Protein AF-A0A2X2WJ49-F1 (afdb_monomer_lite)

Radius of gyration: 11.32 Å; chains: 1; bounding box: 29×15×29 Å

Structure (mmCIF, N/CA/C/O backbone):
data_AF-A0A2X2WJ49-F1
#
_entry.id   AF-A0A2X2WJ49-F1
#
loop_
_atom_site.group_PDB
_atom_site.id
_atom_site.type_symbol
_atom_site.label_atom_id
_atom_site.label_alt_id
_atom_site.label_comp_id
_atom_site.label_asym_id
_atom_site.label_entity_id
_atom_site.label_seq_id
_atom_site.pdbx_PDB_ins_code
_atom_site.Cartn_x
_atom_site.Cartn_y
_atom_site.Cartn_z
_atom_site.occupancy
_atom_site.B_iso_or_equiv
_atom_site.auth_seq_id
_atom_site.auth_comp_id
_atom_site.auth_asym_id
_atom_site.auth_atom_id
_atom_site.pdbx_PDB_model_num
ATOM 1 N N . MET A 1 1 ? 7.572 -9.792 -0.960 1.00 61.28 1 MET A N 1
ATOM 2 C CA . MET A 1 1 ? 7.815 -9.299 -2.332 1.00 61.28 1 MET A CA 1
ATOM 3 C C . MET A 1 1 ? 6.649 -9.738 -3.189 1.00 61.28 1 MET A C 1
ATOM 5 O O . MET A 1 1 ? 6.301 -10.911 -3.142 1.00 61.28 1 MET A O 1
ATOM 9 N N . LEU A 1 2 ? 6.025 -8.800 -3.889 1.00 73.69 2 LEU A N 1
ATOM 10 C CA . LEU A 1 2 ? 4.854 -9.038 -4.735 1.00 73.69 2 LEU A CA 1
ATOM 11 C C . LEU A 1 2 ? 5.253 -8.911 -6.206 1.00 73.69 2 LEU A C 1
ATOM 13 O O . LEU A 1 2 ? 6.174 -8.159 -6.501 1.00 73.69 2 LEU A O 1
ATOM 17 N N . GLY A 1 3 ? 4.557 -9.612 -7.102 1.00 75.81 3 GLY A N 1
ATOM 18 C CA . GLY A 1 3 ? 4.733 -9.447 -8.553 1.00 75.81 3 GLY A CA 1
ATOM 19 C C . GLY A 1 3 ? 3.904 -8.299 -9.143 1.00 75.81 3 GLY A C 1
ATOM 20 O O . GLY A 1 3 ? 4.177 -7.852 -10.249 1.00 75.81 3 GLY A O 1
ATOM 21 N N . ASP A 1 4 ? 2.898 -7.813 -8.406 1.00 87.75 4 ASP A N 1
ATOM 22 C CA . ASP A 1 4 ? 2.053 -6.677 -8.790 1.00 87.75 4 ASP A CA 1
ATOM 23 C C . ASP A 1 4 ? 1.567 -5.944 -7.529 1.00 87.75 4 ASP A C 1
ATOM 25 O O . ASP A 1 4 ? 0.790 -6.482 -6.727 1.00 87.75 4 ASP A O 1
ATOM 29 N N . LEU A 1 5 ? 2.066 -4.720 -7.330 1.00 90.81 5 LEU A N 1
ATOM 30 C CA . LEU A 1 5 ? 1.721 -3.898 -6.172 1.00 90.81 5 LEU A CA 1
ATOM 31 C C . LEU A 1 5 ? 0.260 -3.443 -6.213 1.00 90.81 5 LEU A C 1
ATOM 33 O O . LEU A 1 5 ? -0.423 -3.505 -5.194 1.00 90.81 5 LEU A O 1
ATOM 37 N N . GLN A 1 6 ? -0.221 -3.026 -7.383 1.00 91.50 6 GLN A N 1
ATOM 38 C CA . GLN A 1 6 ? -1.552 -2.452 -7.548 1.00 91.50 6 GLN A CA 1
ATOM 39 C C . GLN A 1 6 ? -2.628 -3.503 -7.284 1.00 91.50 6 GLN A C 1
ATOM 41 O O . GLN A 1 6 ? -3.539 -3.277 -6.486 1.00 91.50 6 GLN A O 1
ATOM 46 N N . ARG A 1 7 ? -2.466 -4.698 -7.860 1.00 93.81 7 ARG A N 1
ATOM 47 C CA . ARG A 1 7 ? -3.380 -5.819 -7.614 1.00 93.81 7 ARG A CA 1
ATOM 48 C C . ARG A 1 7 ? -3.423 -6.216 -6.139 1.00 93.81 7 ARG A C 1
ATOM 50 O O . ARG A 1 7 ? -4.471 -6.604 -5.626 1.00 93.81 7 ARG A O 1
ATOM 57 N N . SER A 1 8 ? -2.284 -6.139 -5.457 1.00 94.62 8 SER A N 1
ATOM 58 C CA . SER A 1 8 ? -2.206 -6.460 -4.031 1.00 94.62 8 SER A CA 1
ATOM 59 C C . SER A 1 8 ? -2.933 -5.413 -3.195 1.00 94.62 8 SER A C 1
ATOM 61 O O . SER A 1 8 ? -3.749 -5.782 -2.356 1.00 94.62 8 SER A O 1
ATOM 63 N N . ILE A 1 9 ? -2.710 -4.122 -3.468 1.00 95.31 9 ILE A N 1
ATOM 64 C CA . ILE A 1 9 ? -3.445 -3.028 -2.820 1.00 95.31 9 ILE A CA 1
ATOM 65 C C . ILE A 1 9 ? -4.951 -3.240 -2.992 1.00 95.31 9 ILE A C 1
ATOM 67 O O . ILE A 1 9 ? -5.665 -3.262 -1.997 1.00 95.31 9 ILE A O 1
ATOM 71 N N . GLU A 1 10 ? -5.422 -3.485 -4.217 1.00 96.00 10 GLU A N 1
ATOM 72 C CA . GLU A 1 10 ? -6.844 -3.715 -4.497 1.00 96.00 10 GLU A CA 1
ATOM 73 C C . GLU A 1 10 ? -7.417 -4.911 -3.740 1.00 96.00 10 GLU A C 1
ATOM 75 O O . GLU A 1 10 ? -8.548 -4.853 -3.262 1.00 96.00 10 GLU A O 1
ATOM 80 N N . PHE A 1 11 ? -6.656 -5.995 -3.590 1.00 96.25 11 PHE A N 1
ATOM 81 C CA . PHE A 1 11 ? -7.086 -7.128 -2.778 1.00 96.25 11 PHE A CA 1
ATOM 82 C C . PHE A 1 11 ? -7.277 -6.722 -1.309 1.00 96.25 11 PHE A C 1
ATOM 84 O O . PHE A 1 11 ? -8.339 -6.962 -0.731 1.00 96.25 11 PHE A O 1
ATOM 91 N N . TYR A 1 12 ? -6.288 -6.055 -0.708 1.00 96.50 12 TYR A N 1
ATOM 92 C CA . TYR A 1 12 ? -6.384 -5.626 0.689 1.00 96.50 12 TYR A CA 1
ATOM 93 C C . TYR A 1 12 ? -7.480 -4.573 0.903 1.00 96.50 12 TYR A C 1
ATOM 95 O O . TYR A 1 12 ? -8.177 -4.627 1.916 1.00 96.50 12 TYR A O 1
ATOM 103 N N . THR A 1 13 ? -7.694 -3.658 -0.045 1.00 96.69 13 THR A N 1
ATOM 104 C CA . THR A 1 13 ? -8.711 -2.610 0.105 1.00 96.69 13 THR A CA 1
ATOM 105 C C . THR A 1 13 ? -10.116 -3.096 -0.219 1.00 96.69 13 THR A C 1
ATOM 107 O O . THR A 1 13 ? -11.040 -2.872 0.558 1.00 96.69 13 THR A O 1
ATOM 110 N N . ASN A 1 14 ? -10.298 -3.789 -1.343 1.00 96.81 14 ASN A N 1
ATOM 111 C CA . ASN A 1 14 ? -11.628 -4.096 -1.873 1.00 96.81 14 ASN A CA 1
ATOM 112 C C . ASN A 1 14 ? -12.171 -5.431 -1.360 1.00 96.81 14 ASN A C 1
ATOM 114 O O . ASN A 1 14 ? -13.385 -5.597 -1.279 1.00 96.81 14 ASN A O 1
ATOM 118 N N . VAL A 1 15 ? -11.295 -6.384 -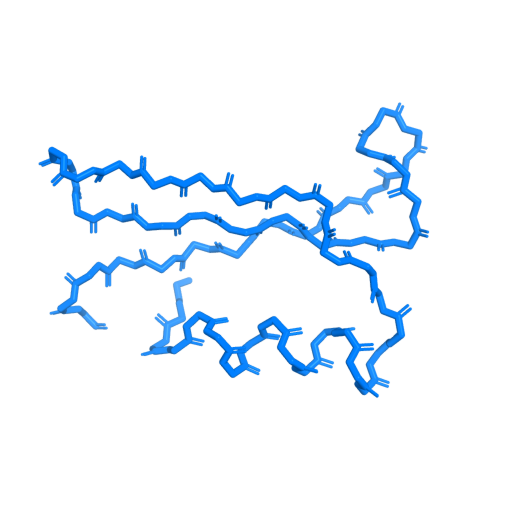1.021 1.00 96.88 15 VAL A N 1
ATOM 119 C CA . VAL A 1 15 ? -11.710 -7.699 -0.505 1.00 96.88 15 VAL A CA 1
ATOM 120 C C . VAL A 1 15 ? -11.643 -7.727 1.016 1.00 96.88 15 VAL A C 1
ATOM 122 O O . VAL A 1 15 ? -12.589 -8.168 1.662 1.00 96.88 15 VAL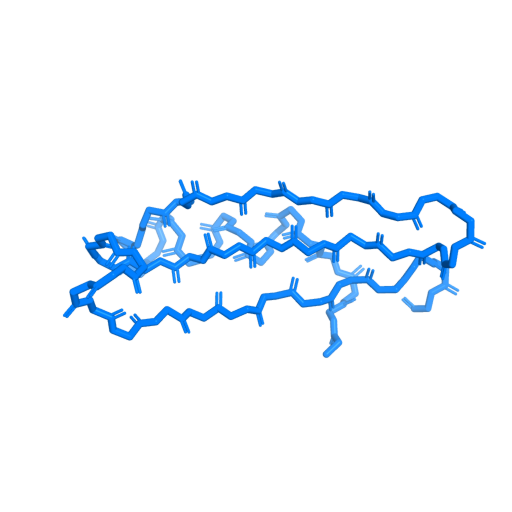 A O 1
ATOM 125 N N . LEU A 1 16 ? -10.540 -7.246 1.597 1.00 96.06 16 LEU A N 1
ATOM 126 C CA . LEU A 1 16 ? -10.326 -7.291 3.048 1.00 96.06 16 LEU A CA 1
ATOM 127 C C . LEU A 1 16 ? -10.778 -6.020 3.781 1.00 96.06 16 LEU A C 1
ATOM 129 O O . LEU A 1 16 ? -10.755 -5.998 5.011 1.00 96.06 16 LEU A O 1
ATOM 133 N N . GLY A 1 17 ? -11.210 -4.984 3.055 1.00 96.25 17 GLY A N 1
ATOM 134 C CA . GLY A 1 17 ? -11.759 -3.756 3.635 1.00 96.25 17 GLY A CA 1
ATOM 135 C C . GLY A 1 17 ? -10.730 -2.866 4.336 1.00 96.25 17 GLY A C 1
ATOM 136 O O . GLY A 1 17 ? -11.111 -2.016 5.140 1.00 96.25 17 GLY A O 1
ATOM 137 N N . MET A 1 18 ? -9.435 -3.064 4.079 1.00 97.62 18 MET A N 1
ATOM 138 C CA . MET A 1 18 ? -8.384 -2.190 4.601 1.00 97.62 18 MET A CA 1
ATOM 139 C C . MET A 1 18 ? -8.344 -0.862 3.837 1.00 97.62 18 MET A C 1
ATOM 141 O O . MET A 1 18 ? -8.923 -0.700 2.763 1.00 97.62 18 MET A O 1
ATOM 145 N N . LYS A 1 19 ? -7.619 0.110 4.378 1.00 96.69 19 LYS A N 1
ATOM 146 C CA . LYS A 1 19 ? -7.350 1.393 3.732 1.00 96.69 19 LYS A CA 1
ATOM 147 C C . LYS A 1 19 ? -5.898 1.448 3.293 1.00 96.69 19 LYS A C 1
ATOM 149 O O . LYS A 1 19 ? -5.018 0.997 4.021 1.00 96.69 19 LYS A O 1
ATOM 154 N N . LEU A 1 20 ? -5.655 2.039 2.126 1.00 96.62 20 LEU A N 1
ATOM 155 C CA . LEU A 1 20 ? -4.317 2.470 1.738 1.00 96.62 20 LEU A CA 1
ATOM 156 C C . LEU A 1 20 ? -3.956 3.712 2.554 1.00 96.62 20 LEU A C 1
ATOM 158 O O . LEU A 1 20 ? -4.602 4.749 2.423 1.00 96.62 20 LEU A O 1
ATOM 162 N N . LEU A 1 21 ? -2.951 3.581 3.414 1.00 96.75 21 LEU A N 1
ATOM 163 C CA . LEU A 1 21 ? -2.534 4.619 4.354 1.00 96.75 21 LEU A CA 1
ATOM 164 C C . LEU A 1 21 ? -1.441 5.496 3.751 1.00 96.75 21 LEU A C 1
ATOM 166 O O . LEU A 1 21 ? -1.502 6.721 3.831 1.00 96.75 21 LEU A O 1
ATOM 170 N N . ARG A 1 22 ? -0.447 4.865 3.119 1.00 95.81 22 ARG A N 1
ATOM 171 C CA . ARG A 1 22 ? 0.707 5.557 2.547 1.00 95.81 22 ARG A CA 1
ATOM 172 C C . ARG A 1 22 ? 1.324 4.753 1.416 1.00 95.81 22 ARG A C 1
ATOM 174 O O . ARG A 1 22 ? 1.390 3.529 1.479 1.00 95.81 22 ARG A O 1
ATOM 181 N N . THR A 1 23 ? 1.848 5.449 0.41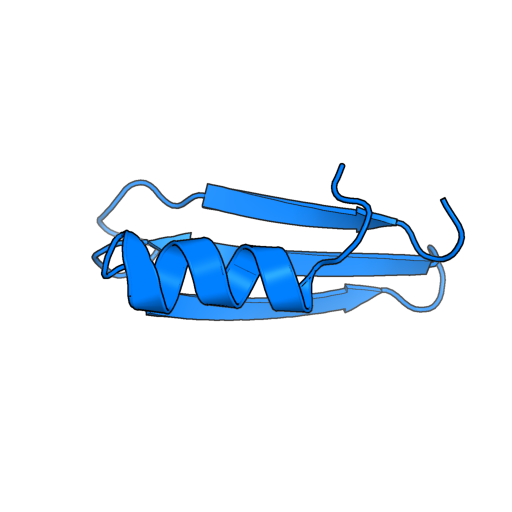6 1.00 95.38 23 THR A N 1
ATOM 182 C CA . THR A 1 23 ? 2.749 4.877 -0.587 1.00 95.38 23 THR A CA 1
ATOM 183 C C . THR A 1 23 ? 4.074 5.624 -0.577 1.00 95.38 23 THR A C 1
ATOM 185 O O . THR A 1 23 ? 4.159 6.783 -0.165 1.00 95.38 23 THR A O 1
ATOM 188 N N . SER A 1 24 ? 5.139 4.944 -0.980 1.00 95.38 24 SER A N 1
ATOM 189 C CA . SER A 1 24 ? 6.457 5.547 -1.139 1.00 95.38 24 SER A CA 1
ATOM 190 C C . SER A 1 24 ? 7.207 4.833 -2.246 1.00 95.38 24 SER A C 1
ATOM 192 O O . SER A 1 24 ? 7.142 3.613 -2.357 1.00 95.38 24 SER A O 1
ATOM 194 N N . GLU A 1 25 ? 7.921 5.593 -3.060 1.00 95.31 25 GLU A N 1
ATOM 195 C CA . GLU A 1 25 ? 8.733 5.055 -4.141 1.00 95.31 25 GLU A CA 1
ATOM 196 C C . GLU A 1 25 ? 10.182 5.448 -3.918 1.00 95.31 25 GLU A C 1
ATOM 198 O O . GLU A 1 25 ? 10.482 6.573 -3.515 1.00 95.31 25 GLU A O 1
ATOM 203 N N . ASN A 1 26 ? 11.081 4.514 -4.202 1.00 93.94 26 ASN A N 1
ATOM 204 C CA . ASN A 1 26 ? 12.507 4.754 -4.202 1.00 93.94 26 ASN A CA 1
ATOM 205 C C . ASN A 1 26 ? 13.081 4.397 -5.582 1.00 93.94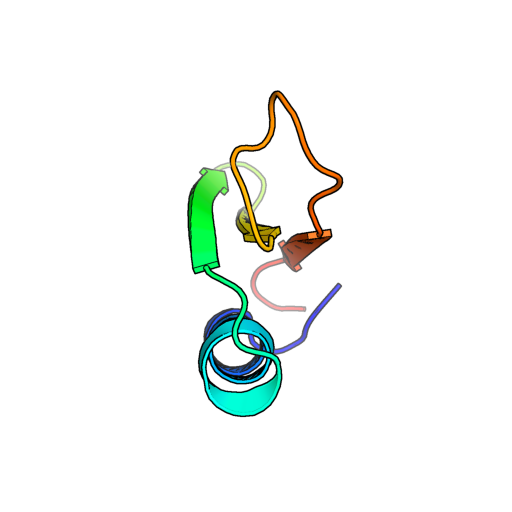 26 ASN A C 1
ATOM 207 O O . ASN A 1 26 ? 13.451 3.242 -5.816 1.00 93.94 26 ASN A O 1
ATOM 211 N N . PRO A 1 27 ? 13.153 5.372 -6.507 1.00 94.31 27 PRO A N 1
ATOM 212 C CA . PRO A 1 27 ? 13.616 5.131 -7.871 1.00 94.31 27 PRO A CA 1
ATOM 213 C C . PRO A 1 27 ? 15.087 4.715 -7.963 1.00 94.31 27 PRO A C 1
ATOM 215 O O . PRO A 1 27 ? 15.440 3.927 -8.838 1.00 94.31 27 PRO A O 1
ATOM 218 N N . GLU A 1 28 ? 15.939 5.213 -7.059 1.00 95.06 28 GLU A N 1
ATOM 219 C CA . GLU A 1 28 ? 17.373 4.889 -7.022 1.00 95.06 28 GLU A CA 1
ATOM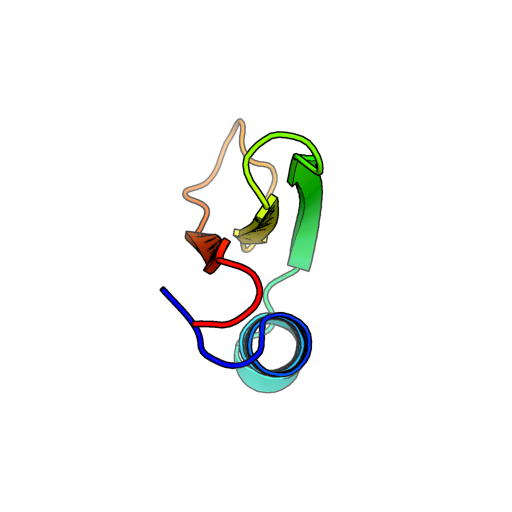 220 C C . GLU A 1 28 ? 17.588 3.392 -6.763 1.00 95.06 28 GLU A C 1
ATOM 222 O O . GLU A 1 28 ? 18.360 2.731 -7.459 1.00 95.06 28 GLU A O 1
ATOM 227 N N . TYR A 1 29 ? 16.826 2.842 -5.818 1.00 92.81 29 TYR A N 1
ATOM 228 C CA . TYR A 1 29 ? 16.898 1.436 -5.415 1.00 92.81 29 TYR A CA 1
ATOM 229 C C . TYR A 1 29 ? 15.816 0.559 -6.062 1.00 92.81 29 TYR A C 1
ATOM 231 O O . TYR A 1 29 ? 15.747 -0.637 -5.783 1.00 92.81 29 TYR A O 1
ATOM 239 N N . LYS A 1 30 ? 15.002 1.135 -6.956 1.00 94.12 30 LYS A N 1
ATOM 240 C CA . LYS A 1 30 ? 13.981 0.459 -7.767 1.00 94.12 30 LYS A CA 1
ATOM 241 C C . LYS A 1 30 ? 12.985 -0.368 -6.950 1.00 94.12 30 LYS A C 1
ATOM 243 O O . LYS A 1 30 ? 12.750 -1.542 -7.246 1.00 94.12 30 LYS A O 1
ATOM 248 N N . TYR A 1 31 ? 12.381 0.242 -5.936 1.00 94.19 31 TYR A N 1
ATOM 249 C CA . TYR A 1 31 ? 11.281 -0.382 -5.204 1.00 94.19 31 TYR A CA 1
ATOM 250 C C . TYR A 1 31 ? 10.166 0.609 -4.869 1.00 94.19 31 TYR A C 1
ATOM 252 O O . TYR A 1 31 ? 10.392 1.811 -4.732 1.00 94.19 31 TYR A O 1
ATOM 260 N N . SER A 1 32 ? 8.960 0.075 -4.698 1.00 95.31 32 SER A N 1
ATOM 261 C CA . SER A 1 32 ? 7.786 0.785 -4.192 1.00 95.31 32 SER A CA 1
ATOM 262 C C . SER A 1 32 ? 7.267 0.095 -2.933 1.00 95.31 32 SER A C 1
ATOM 264 O O . SER A 1 32 ? 7.293 -1.134 -2.821 1.00 95.31 32 SER A O 1
ATOM 266 N N . LEU A 1 33 ? 6.788 0.897 -1.992 1.00 96.25 33 LEU A N 1
ATOM 267 C CA . LEU A 1 33 ? 6.154 0.479 -0.751 1.00 96.25 33 LEU A CA 1
ATOM 268 C C . LEU A 1 33 ? 4.707 0.967 -0.729 1.00 96.25 33 LEU A C 1
ATOM 270 O O . LEU A 1 33 ? 4.422 2.099 -1.127 1.00 96.25 33 LEU A O 1
ATOM 274 N N . ALA A 1 34 ? 3.813 0.141 -0.201 1.00 96.62 34 ALA A N 1
ATOM 275 C CA . ALA A 1 34 ? 2.460 0.538 0.161 1.00 96.62 34 ALA A CA 1
ATOM 276 C C . ALA A 1 34 ? 2.124 0.028 1.562 1.00 96.62 34 ALA A C 1
ATOM 278 O O . ALA A 1 34 ? 2.413 -1.117 1.892 1.00 96.62 34 ALA A O 1
ATOM 279 N N . PHE A 1 35 ? 1.506 0.876 2.370 1.00 97.12 35 PHE A N 1
ATOM 280 C CA . PHE A 1 35 ? 1.100 0.576 3.736 1.00 97.12 35 PHE A CA 1
ATOM 281 C C . PHE A 1 35 ? -0.419 0.511 3.772 1.00 97.12 35 PHE A C 1
ATOM 283 O O . PHE A 1 35 ? -1.085 1.482 3.402 1.00 97.12 35 PHE A O 1
ATOM 290 N N . VAL A 1 36 ? -0.965 -0.631 4.183 1.00 97.50 36 VAL A N 1
ATOM 291 C CA . VAL A 1 36 ? -2.413 -0.852 4.293 1.00 97.50 36 VAL A CA 1
ATOM 292 C C . VAL A 1 36 ? -2.787 -1.292 5.705 1.00 97.50 36 VAL A C 1
ATOM 294 O O . VAL A 1 36 ? -2.042 -2.029 6.347 1.00 97.50 36 VAL A O 1
ATOM 297 N N . GLY A 1 37 ? -3.939 -0.853 6.203 1.00 97.50 37 GLY A N 1
ATOM 298 C CA . GLY A 1 37 ? -4.411 -1.197 7.548 1.00 97.50 37 GLY A CA 1
ATOM 299 C C . GLY A 1 37 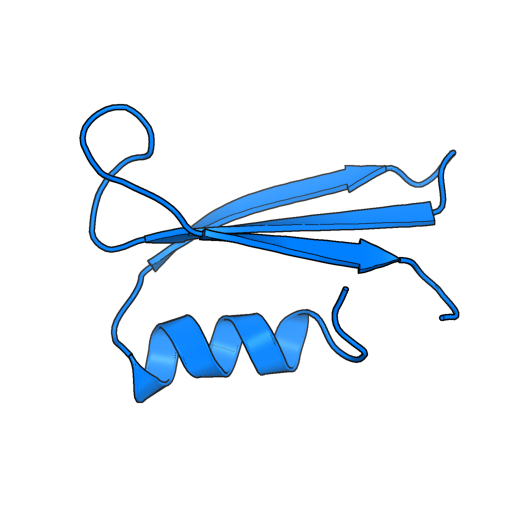? -5.854 -0.770 7.793 1.00 97.50 37 GLY A C 1
ATOM 300 O O . GLY A 1 37 ? -6.481 -0.164 6.923 1.00 97.50 37 GLY A O 1
ATOM 301 N N . TYR A 1 38 ? -6.402 -1.103 8.962 1.00 97.06 38 TYR A N 1
ATOM 302 C CA . TYR A 1 38 ? -7.773 -0.725 9.333 1.00 97.06 38 TYR A CA 1
ATOM 303 C C . TYR A 1 38 ? -7.855 0.668 9.981 1.00 97.06 38 TYR A C 1
ATOM 305 O O . TYR A 1 38 ? -8.853 1.373 9.790 1.00 97.06 38 TYR A O 1
ATOM 313 N N . GLY A 1 39 ? -6.772 1.108 10.621 1.00 93.75 39 GLY A N 1
ATOM 314 C CA . GLY A 1 39 ? -6.600 2.433 11.209 1.00 93.75 39 GLY A CA 1
ATOM 315 C C . GLY A 1 39 ? -5.230 3.058 10.903 1.00 93.75 39 GLY A C 1
ATOM 316 O O . GLY A 1 39 ? -4.489 2.551 10.058 1.00 93.75 39 GLY A O 1
ATOM 317 N N . PRO A 1 40 ? -4.903 4.200 11.531 1.00 92.75 40 PRO A N 1
ATOM 318 C CA . PRO A 1 40 ? -3.642 4.903 11.309 1.00 92.75 40 PRO A CA 1
ATOM 319 C C . PRO A 1 40 ? -2.428 4.114 11.829 1.00 92.75 40 PRO A C 1
ATOM 321 O O . PRO A 1 40 ? -2.505 3.439 12.854 1.00 92.75 40 PRO A O 1
ATOM 324 N N . GLU A 1 41 ? -1.277 4.275 11.160 1.00 88.88 41 GLU A N 1
ATOM 325 C CA . GLU A 1 41 ? -0.013 3.570 11.471 1.00 88.88 41 GLU A CA 1
ATOM 326 C C . GLU A 1 41 ? 0.490 3.800 12.915 1.00 88.88 41 GLU A C 1
ATOM 328 O O . GLU A 1 41 ? 1.289 3.019 13.423 1.00 88.88 41 GLU A O 1
ATOM 333 N N . SER A 1 42 ? 0.049 4.872 13.584 1.00 92.69 42 SER A N 1
ATOM 334 C CA . SER A 1 42 ? 0.435 5.207 14.963 1.00 92.69 42 SER A CA 1
ATOM 335 C C . SER A 1 42 ? -0.335 4.442 16.041 1.00 92.69 42 SER A C 1
ATOM 337 O O . SER A 1 42 ? 0.094 4.436 17.193 1.00 92.69 42 SER A O 1
ATOM 339 N N . GLU A 1 43 ? -1.481 3.854 15.696 1.00 92.44 43 GLU A N 1
ATOM 340 C CA . GLU A 1 43 ? -2.423 3.267 16.662 1.00 92.44 43 GLU A CA 1
ATOM 341 C C . GLU A 1 43 ? -2.719 1.793 16.375 1.00 92.44 43 GLU A C 1
ATOM 343 O O . GLU A 1 43 ? -3.025 1.037 17.296 1.00 92.44 43 GLU A O 1
ATOM 348 N N . GLU A 1 44 ? -2.598 1.367 15.117 1.00 93.94 44 GLU A N 1
ATOM 349 C CA . GLU A 1 44 ? -2.910 0.008 14.687 1.00 93.94 44 GLU A CA 1
ATOM 350 C C . GLU A 1 44 ? -1.747 -0.656 13.948 1.00 93.94 44 GLU A C 1
ATOM 352 O O . GLU A 1 44 ? -0.865 -0.006 13.387 1.00 93.94 44 GLU A O 1
ATOM 357 N N . ALA A 1 45 ? -1.766 -1.989 13.921 1.00 95.62 45 ALA A N 1
ATOM 358 C CA . ALA A 1 45 ? -0.847 -2.752 13.093 1.00 95.62 45 ALA A CA 1
ATOM 359 C C . ALA A 1 45 ? -1.189 -2.565 11.609 1.00 95.62 45 ALA A C 1
ATOM 361 O O . ALA A 1 45 ? -2.351 -2.649 11.202 1.00 95.62 45 ALA A O 1
ATOM 362 N N . VAL A 1 46 ? -0.154 -2.370 10.796 1.00 96.75 46 VAL A N 1
ATOM 363 C CA . VAL A 1 46 ? -0.277 -2.160 9.352 1.00 96.75 46 VAL A CA 1
ATOM 364 C C . VAL A 1 46 ? 0.561 -3.174 8.592 1.00 96.75 46 VAL A C 1
ATOM 366 O O . VAL A 1 46 ? 1.547 -3.708 9.101 1.00 96.75 46 VAL A O 1
ATOM 369 N N . ILE A 1 47 ? 0.152 -3.455 7.362 1.00 95.94 47 ILE A N 1
ATOM 370 C CA . ILE A 1 47 ? 0.854 -4.347 6.448 1.00 95.94 47 ILE A CA 1
ATOM 371 C C . ILE A 1 47 ? 1.677 -3.493 5.488 1.00 95.94 47 ILE A C 1
ATOM 373 O O . ILE A 1 47 ? 1.127 -2.669 4.756 1.00 95.94 47 ILE A O 1
ATOM 377 N N . GLU A 1 48 ? 2.989 -3.729 5.466 1.00 96.31 48 GLU A N 1
ATOM 378 C CA . GLU A 1 48 ? 3.896 -3.183 4.458 1.00 96.31 48 GLU A CA 1
ATOM 379 C C . GLU A 1 48 ? 3.968 -4.124 3.247 1.00 96.31 48 GLU A C 1
ATOM 381 O O . GLU A 1 48 ? 4.349 -5.294 3.343 1.00 96.31 48 GLU A O 1
ATOM 386 N N . LEU A 1 49 ? 3.616 -3.595 2.082 1.00 95.44 49 LEU A N 1
ATOM 387 C CA . LEU A 1 49 ? 3.713 -4.260 0.793 1.00 95.44 49 LEU A CA 1
ATOM 388 C C . LEU A 1 49 ? 4.935 -3.728 0.048 1.00 95.44 49 LEU A C 1
ATOM 390 O O . LEU A 1 49 ? 4.947 -2.583 -0.396 1.00 95.44 49 LEU A O 1
ATOM 394 N N . THR A 1 50 ? 5.948 -4.576 -0.127 1.00 95.38 50 THR A N 1
ATOM 395 C CA . THR A 1 50 ? 7.158 -4.247 -0.894 1.00 95.38 50 THR A CA 1
ATOM 396 C C . THR A 1 50 ? 7.099 -4.827 -2.306 1.00 95.38 50 THR A C 1
ATOM 398 O O . THR A 1 50 ? 7.026 -6.052 -2.492 1.00 95.38 50 THR A O 1
ATOM 401 N N . TYR A 1 51 ? 7.215 -3.949 -3.298 1.00 94.12 51 TYR A N 1
ATOM 402 C CA . TYR A 1 51 ? 7.353 -4.285 -4.711 1.00 94.12 51 TYR A CA 1
ATOM 403 C C . TYR A 1 51 ? 8.732 -3.870 -5.218 1.00 94.12 51 TYR A C 1
ATOM 405 O O . TYR A 1 51 ? 9.064 -2.689 -5.223 1.00 94.12 51 TYR A O 1
ATOM 413 N N . ASN A 1 52 ? 9.532 -4.841 -5.653 1.00 92.25 52 ASN A N 1
ATOM 414 C CA . ASN A 1 52 ? 10.825 -4.578 -6.281 1.00 92.25 52 ASN A CA 1
ATOM 415 C C . ASN A 1 52 ? 10.624 -4.548 -7.791 1.00 92.25 52 ASN A C 1
ATOM 417 O O . ASN A 1 52 ? 10.092 -5.498 -8.358 1.00 92.25 52 ASN A O 1
ATOM 421 N N . TRP A 1 53 ? 11.037 -3.469 -8.444 1.00 90.25 53 TRP A N 1
ATOM 422 C CA . TRP A 1 53 ? 10.747 -3.279 -9.858 1.00 90.25 53 TRP A CA 1
ATOM 423 C C . TRP A 1 53 ? 11.535 -4.279 -10.707 1.00 90.25 53 TRP A C 1
ATOM 425 O O . TRP A 1 53 ? 12.748 -4.431 -10.545 1.00 90.25 53 TRP A O 1
ATOM 435 N N . GLY A 1 54 ? 10.852 -4.930 -11.649 1.00 81.12 54 GLY A N 1
ATOM 436 C CA . GLY A 1 54 ? 11.481 -5.873 -12.578 1.00 81.12 54 GLY A CA 1
ATOM 437 C C . GLY A 1 54 ? 11.882 -7.214 -11.955 1.00 81.12 54 GLY A C 1
ATOM 438 O O . GLY A 1 54 ? 12.748 -7.891 -12.510 1.00 81.12 54 GLY A O 1
ATOM 439 N N . ARG A 1 55 ? 11.284 -7.586 -10.818 1.00 63.16 55 ARG A N 1
ATOM 440 C CA . ARG A 1 55 ? 11.364 -8.927 -10.227 1.00 63.16 55 ARG A CA 1
ATOM 441 C C . ARG A 1 55 ? 9.997 -9.583 -10.144 1.00 63.16 55 ARG A C 1
ATOM 443 O O . ARG A 1 55 ? 9.010 -8.848 -9.944 1.00 63.16 55 ARG A O 1
#

Secondary structure (DSSP, 8-state):
--S-HHHHHHIIIIIS--EEEEEEEETTTTEEEEEEESS-TTTS--EEEEEETT-

Sequence (55 aa):
MLGDLQRSIEFYTNVLGMKLLRTSENPEYKYSLAFVGYGPESEEAVIELTYNWGR

Foldseek 3Di:
DDPDPVVVQCCCCVVVVWDFADKDDDVVQQKIWTWIGNDHPVPDDIDIDIDHPPD

InterPro domains:
  IPR004360 Glyoxalase/fosfomycin resistance/dioxygenase domain [PF00903] (3-54)
  IPR029068 Glyoxalase/Bleomycin resistance protein/Dihydroxybiphenyl dioxygenase [G3DSA:3.10.180.10] (1-55)
  IPR029068 Glyoxalase/Bleomycin resistance protein/Dihydroxybiphenyl dioxygenase [SSF54593] (3-54)
  IPR037523 Vicinal oxygen chelate (VOC), core domain [PS51819] (1-55)

Organism: Citrobacter koseri (NCBI:txid545)

pLDDT: mean 92.69, std 7.53, range [61.28, 97.62]